Protein AF-A0A3L8GFG6-F1 (afdb_monomer_lite)

Sequence (132 aa):
MVEAVALVWIVEKALYGNVKKIEKASRSEFRSALYGNLFWTNFSDNRATKGKIIFAWFFTTFITLFGFSPLLIIDIISKTIGDKIGSEIFGFSILGIMPACAIIIIWQNNLIRFFRIARLYQQRKLKVTNSD

Secondary structure (DSSP, 8-state):
-HHHHHHHHHHHHHHHTT----PPPBHHHHHHHHHT-HHHHTSSS-S--HHHHHHHHHHHHHHHHHHTHHHHHHHHHHHHTTS-THHHHHHHHHHHHHHHHHHIIIIIT-HHHHHHHHHHHHTT-S--B---

Structure (mmCIF, N/CA/C/O backbone):
data_AF-A0A3L8GFG6-F1
#
_entry.id   AF-A0A3L8GFG6-F1
#
loop_
_atom_site.group_PDB
_atom_site.id
_atom_site.type_symbol
_atom_site.label_atom_id
_atom_site.label_alt_id
_atom_site.label_comp_id
_atom_site.label_asym_id
_atom_site.label_entity_id
_atom_site.label_seq_id
_atom_site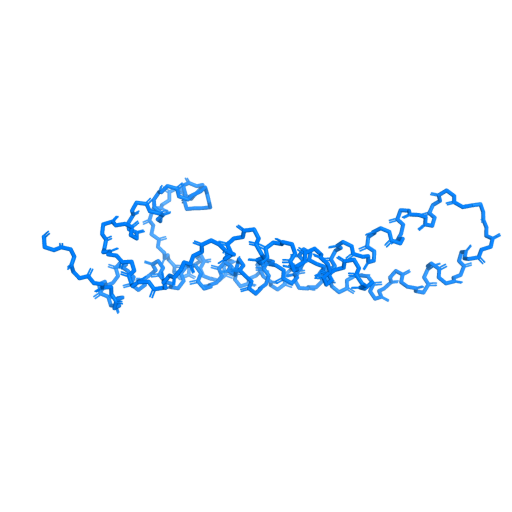.pdbx_PDB_ins_code
_atom_site.Cartn_x
_atom_site.Cartn_y
_atom_site.Cartn_z
_atom_site.occupancy
_atom_site.B_iso_or_equiv
_atom_site.auth_seq_id
_atom_site.auth_comp_id
_atom_site.auth_asym_id
_atom_site.auth_atom_id
_atom_site.pdbx_PDB_model_num
ATOM 1 N N . MET A 1 1 ? 4.280 -0.864 -20.413 1.00 61.41 1 MET A N 1
ATOM 2 C CA . MET A 1 1 ? 2.859 -0.783 -19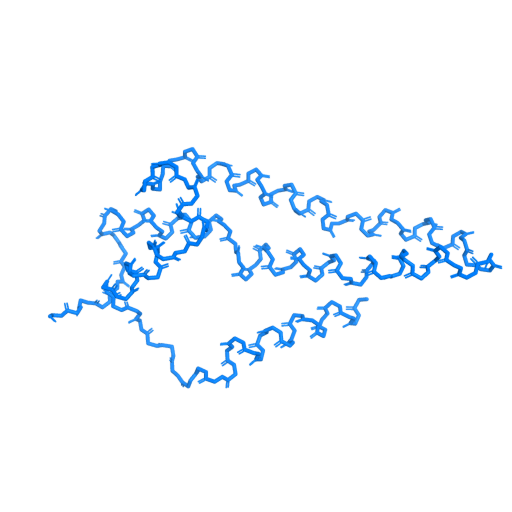.960 1.00 61.41 1 MET A CA 1
ATOM 3 C C . MET A 1 1 ? 2.223 -2.167 -19.866 1.00 61.41 1 MET A C 1
ATOM 5 O O . MET A 1 1 ? 1.507 -2.422 -18.903 1.00 61.41 1 MET A O 1
ATOM 9 N N . VAL A 1 2 ? 2.507 -3.072 -20.810 1.00 74.88 2 VAL A N 1
ATOM 10 C CA . VAL A 1 2 ? 2.092 -4.487 -20.747 1.00 74.88 2 VAL A CA 1
ATOM 11 C C . VAL A 1 2 ? 2.648 -5.184 -19.500 1.00 74.88 2 VAL A C 1
ATOM 13 O O . VAL A 1 2 ? 1.928 -5.935 -18.849 1.00 74.88 2 VAL A O 1
ATOM 16 N N . GLU A 1 3 ? 3.884 -4.871 -19.105 1.00 74.12 3 GLU A N 1
ATOM 17 C CA . GLU A 1 3 ? 4.529 -5.418 -17.906 1.00 74.12 3 GLU A CA 1
ATOM 18 C C . GLU A 1 3 ? 3.758 -5.053 -16.636 1.00 74.12 3 GLU A C 1
ATOM 20 O O . GLU A 1 3 ? 3.571 -5.892 -15.759 1.00 74.12 3 GLU A O 1
ATOM 25 N N . ALA A 1 4 ? 3.252 -3.819 -16.555 1.00 76.69 4 ALA A N 1
ATOM 26 C CA . ALA A 1 4 ? 2.481 -3.370 -15.405 1.00 76.69 4 ALA A CA 1
ATOM 27 C C . ALA A 1 4 ? 1.166 -4.139 -15.263 1.00 76.69 4 ALA A C 1
ATOM 29 O O . ALA A 1 4 ? 0.821 -4.585 -14.170 1.00 76.69 4 ALA A O 1
ATOM 30 N N . VAL A 1 5 ? 0.457 -4.338 -16.377 1.00 81.19 5 VAL A N 1
ATOM 31 C CA . VAL A 1 5 ? -0.789 -5.113 -16.405 1.00 81.19 5 VAL A CA 1
ATOM 32 C C . VAL A 1 5 ? -0.519 -6.580 -16.065 1.00 81.19 5 VAL A C 1
ATOM 34 O O . VAL A 1 5 ? -1.241 -7.157 -15.255 1.00 81.19 5 VAL A O 1
ATOM 37 N N . ALA A 1 6 ? 0.547 -7.168 -16.616 1.00 85.81 6 ALA A N 1
ATOM 38 C CA . ALA A 1 6 ? 0.937 -8.547 -16.334 1.00 85.81 6 ALA A CA 1
ATOM 39 C C . ALA A 1 6 ? 1.288 -8.758 -14.852 1.00 85.81 6 ALA A C 1
ATOM 41 O O . ALA A 1 6 ? 0.828 -9.725 -14.249 1.00 85.81 6 ALA A O 1
ATOM 42 N N . LEU A 1 7 ? 2.044 -7.840 -14.242 1.00 85.06 7 LEU A N 1
ATOM 43 C CA . LEU A 1 7 ? 2.390 -7.901 -12.819 1.00 85.06 7 LEU A CA 1
ATOM 44 C C . LEU A 1 7 ? 1.152 -7.794 -11.924 1.00 85.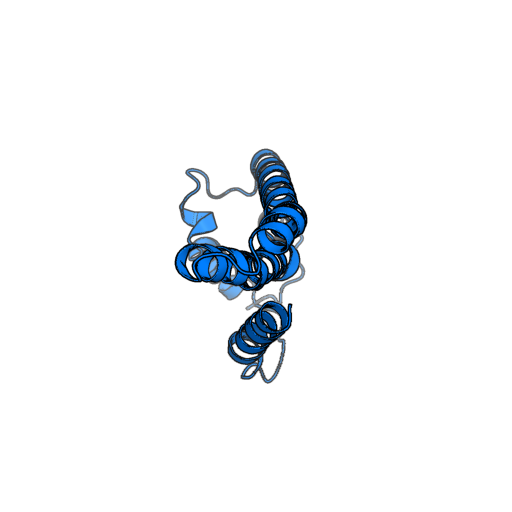06 7 LEU A C 1
ATOM 46 O O . LEU A 1 7 ? 0.980 -8.613 -11.023 1.00 85.06 7 LEU A O 1
ATOM 50 N N . VAL A 1 8 ? 0.264 -6.830 -12.194 1.00 85.31 8 VAL A N 1
ATOM 51 C CA . VAL A 1 8 ? -0.997 -6.682 -11.447 1.00 85.31 8 VAL A CA 1
ATOM 52 C C . VAL A 1 8 ? -1.851 -7.947 -11.574 1.00 85.31 8 VAL A C 1
ATOM 54 O O . VAL A 1 8 ? -2.369 -8.432 -10.570 1.00 85.31 8 VAL A O 1
ATOM 57 N N . TRP A 1 9 ? -1.937 -8.523 -12.775 1.00 88.69 9 TRP A N 1
ATOM 58 C CA . TRP A 1 9 ? -2.692 -9.750 -13.027 1.00 88.69 9 TRP A CA 1
ATOM 59 C C . TRP A 1 9 ? -2.116 -10.971 -12.301 1.00 88.69 9 TRP A C 1
ATOM 61 O O . TRP A 1 9 ? -2.868 -11.740 -11.702 1.00 88.69 9 TRP A O 1
ATOM 71 N N . ILE A 1 10 ? -0.790 -11.149 -12.304 1.00 88.81 10 ILE A N 1
ATOM 72 C CA . ILE A 1 10 ? -0.129 -12.237 -11.565 1.00 88.81 10 ILE A CA 1
ATOM 73 C C . ILE A 1 10 ? -0.432 -12.115 -10.072 1.00 88.81 10 ILE A C 1
ATOM 75 O O . ILE A 1 10 ? -0.781 -13.110 -9.439 1.00 88.81 10 ILE A O 1
ATOM 79 N N . VAL A 1 11 ? -0.334 -10.904 -9.518 1.00 86.94 11 VAL A N 1
ATOM 80 C CA . VAL A 1 11 ? -0.635 -10.642 -8.105 1.00 86.94 11 VAL A CA 1
ATOM 81 C C . VAL A 1 11 ? -2.098 -10.950 -7.795 1.00 86.94 11 VAL A C 1
ATOM 83 O O . VAL A 1 11 ? -2.381 -11.636 -6.814 1.00 86.94 11 VAL A O 1
ATOM 86 N N . GLU A 1 12 ? -3.027 -10.517 -8.645 1.00 85.69 12 GLU A N 1
ATOM 87 C CA . GLU A 1 12 ? -4.454 -10.798 -8.476 1.00 85.69 12 GLU A CA 1
ATOM 88 C C . GLU A 1 12 ? -4.740 -12.304 -8.512 1.00 85.69 12 GLU A C 1
ATOM 90 O O . GLU A 1 12 ? -5.417 -12.835 -7.631 1.00 85.69 12 GLU A O 1
ATOM 95 N N . LYS A 1 13 ? -4.159 -13.021 -9.477 1.00 89.12 13 LYS A N 1
ATOM 96 C CA . LYS A 1 13 ? -4.311 -14.472 -9.596 1.00 89.12 13 LYS A CA 1
ATOM 97 C C . LYS A 1 13 ? -3.673 -15.218 -8.424 1.00 89.12 13 LYS A C 1
ATOM 99 O O . LYS A 1 13 ? -4.251 -16.192 -7.949 1.00 89.12 13 LYS A O 1
ATOM 104 N N . ALA A 1 14 ? -2.519 -14.771 -7.937 1.00 86.88 14 ALA A N 1
ATOM 105 C CA . ALA A 1 14 ? -1.844 -15.378 -6.794 1.00 86.88 14 ALA A CA 1
ATOM 106 C C . ALA A 1 14 ? -2.626 -15.176 -5.486 1.00 86.88 14 ALA A C 1
ATOM 108 O O . ALA A 1 14 ? -2.760 -16.114 -4.702 1.00 86.88 14 ALA A O 1
ATOM 109 N N . LEU A 1 15 ? -3.164 -13.973 -5.261 1.00 81.81 15 LEU A N 1
ATOM 110 C CA . LEU A 1 15 ? -3.873 -13.624 -4.027 1.00 81.81 15 LEU A CA 1
ATOM 111 C C . LEU A 1 15 ? -5.317 -14.129 -4.005 1.00 81.81 15 LEU A C 1
ATOM 113 O O . LEU A 1 15 ? -5.781 -14.622 -2.979 1.00 81.81 15 LEU A O 1
ATOM 117 N N . TYR A 1 16 ? -6.036 -14.002 -5.120 1.00 80.88 16 TYR A N 1
ATOM 118 C CA . TYR A 1 16 ? -7.475 -14.264 -5.174 1.00 80.88 16 TYR A CA 1
ATOM 119 C C . TYR A 1 16 ? -7.840 -15.535 -5.939 1.00 80.88 16 TYR A C 1
ATOM 121 O O . TYR A 1 16 ? -8.952 -16.031 -5.775 1.00 80.88 16 TYR A O 1
ATOM 129 N N . GLY A 1 17 ? -6.921 -16.121 -6.713 1.00 82.38 17 GLY A N 1
ATOM 130 C CA . GLY A 1 17 ? -7.218 -17.277 -7.569 1.00 82.38 17 GLY A CA 1
ATOM 131 C C . GLY A 1 17 ? -7.689 -18.527 -6.820 1.00 82.38 17 GLY A C 1
ATOM 132 O O . GLY A 1 17 ? -8.402 -19.345 -7.393 1.00 82.38 17 GLY A O 1
ATOM 133 N N . ASN A 1 18 ? -7.348 -18.659 -5.534 1.00 79.75 18 ASN A N 1
ATOM 134 C CA . ASN A 1 18 ? -7.748 -19.794 -4.694 1.00 79.75 18 ASN A CA 1
ATOM 135 C C . ASN A 1 18 ? -8.868 -19.463 -3.690 1.00 79.75 18 ASN A C 1
ATOM 137 O O . ASN A 1 18 ? -9.305 -20.339 -2.940 1.00 79.75 18 ASN A O 1
ATOM 141 N N . VAL A 1 19 ? -9.362 -18.222 -3.661 1.00 75.19 19 VAL A N 1
ATOM 142 C CA . VAL A 1 19 ? -10.386 -17.788 -2.701 1.00 75.19 19 VAL A CA 1
ATOM 143 C C . VAL A 1 19 ? -11.773 -18.081 -3.279 1.00 75.19 19 VAL A C 1
ATOM 145 O O . VAL A 1 19 ? -12.353 -17.275 -3.999 1.00 75.19 19 VAL A O 1
ATOM 148 N N . LYS A 1 20 ? -12.319 -19.266 -2.974 1.00 65.00 20 LYS A N 1
ATOM 149 C CA . LYS A 1 20 ? -13.605 -19.742 -3.529 1.00 65.00 20 LYS A CA 1
ATOM 150 C C . LYS A 1 20 ? -14.842 -19.003 -2.996 1.00 65.00 20 LYS A C 1
ATOM 152 O O . LYS A 1 20 ? -15.879 -19.037 -3.654 1.00 65.00 20 LYS A O 1
ATOM 157 N N . LYS A 1 21 ? -14.764 -18.358 -1.823 1.00 62.03 21 LYS A N 1
ATOM 158 C CA . LYS A 1 21 ? -15.843 -17.541 -1.236 1.00 62.03 21 LYS A CA 1
ATOM 159 C C . LYS A 1 21 ? -15.261 -16.393 -0.410 1.00 62.03 21 LYS A C 1
ATOM 161 O O . LYS A 1 21 ? -14.386 -16.612 0.421 1.00 62.03 21 LYS A O 1
ATOM 166 N N . ILE A 1 22 ? -15.773 -15.181 -0.624 1.00 65.62 22 ILE A N 1
ATOM 167 C CA . ILE A 1 22 ? -15.478 -14.012 0.213 1.00 65.62 22 ILE A CA 1
ATOM 168 C C . ILE A 1 22 ? -16.440 -14.062 1.400 1.00 65.62 22 ILE A C 1
ATOM 170 O O . ILE A 1 22 ? -17.532 -13.496 1.359 1.00 65.62 22 ILE A O 1
ATOM 174 N N . GLU A 1 23 ? -16.066 -14.803 2.437 1.00 72.56 23 GLU A N 1
ATOM 175 C CA . GLU A 1 23 ? -16.788 -14.766 3.704 1.00 72.56 23 GLU A CA 1
ATOM 176 C C . GLU A 1 23 ? -16.355 -13.538 4.513 1.00 72.56 23 GLU A C 1
ATOM 178 O O . GLU A 1 23 ? -15.210 -13.082 4.435 1.00 72.56 23 GLU A O 1
ATOM 183 N N . LYS A 1 24 ? -17.288 -12.938 5.261 1.00 76.44 24 LYS A N 1
ATOM 184 C CA . LYS A 1 24 ? -16.937 -11.824 6.144 1.00 76.44 24 LYS A CA 1
ATOM 185 C C . LYS A 1 24 ? -16.039 -12.362 7.248 1.00 76.44 24 LYS A C 1
ATOM 187 O O . LYS A 1 24 ? -16.477 -13.213 8.013 1.00 76.44 24 LYS A O 1
ATOM 192 N N . ALA A 1 25 ? -14.834 -11.806 7.356 1.00 81.25 25 ALA A N 1
ATOM 193 C CA . ALA A 1 25 ? -13.920 -12.135 8.441 1.00 81.25 25 ALA A CA 1
ATOM 194 C C . ALA A 1 25 ? -14.615 -11.958 9.798 1.00 81.25 25 ALA A C 1
ATOM 196 O O . ALA A 1 25 ? -15.291 -10.944 10.041 1.00 81.25 25 ALA A O 1
ATOM 197 N N . SER A 1 26 ? -14.427 -12.936 10.678 1.00 86.81 26 SER A N 1
ATOM 198 C CA . SER A 1 26 ? -14.848 -12.815 12.066 1.00 86.81 26 SER A CA 1
ATOM 199 C C . SER A 1 26 ? -14.017 -11.759 12.791 1.00 86.81 26 SER A C 1
ATOM 201 O O . SER A 1 26 ? -12.945 -11.319 12.351 1.00 86.81 26 SER A O 1
ATOM 203 N N . ARG A 1 27 ? -14.511 -11.321 13.948 1.00 85.94 27 ARG A N 1
ATOM 204 C CA . ARG A 1 27 ? -13.818 -10.312 14.750 1.00 85.94 27 ARG A CA 1
ATOM 205 C C . ARG A 1 27 ? -12.441 -10.785 15.234 1.00 85.94 27 ARG A C 1
ATOM 207 O O . ARG A 1 27 ? -11.516 -9.971 15.285 1.00 85.94 27 ARG A O 1
ATOM 214 N N . SER A 1 28 ? -12.313 -12.057 15.609 1.00 87.81 28 SER A N 1
ATOM 215 C CA . SER A 1 28 ? -11.066 -12.660 16.096 1.00 87.81 28 SER A CA 1
ATOM 216 C C . SER A 1 28 ? -10.041 -12.816 14.970 1.00 87.81 28 SER A C 1
ATOM 218 O O . SER A 1 28 ? -8.891 -12.411 15.141 1.00 87.81 28 SER A O 1
ATOM 220 N N . GLU A 1 29 ? -10.464 -13.283 13.795 1.00 88.94 29 GLU A N 1
ATOM 221 C CA . GLU A 1 29 ? -9.617 -13.382 12.601 1.00 88.94 29 GLU A CA 1
ATOM 222 C C . GLU A 1 29 ? -9.130 -12.007 12.149 1.00 88.94 29 GLU A C 1
ATOM 224 O O . GLU A 1 29 ? -7.932 -11.810 11.942 1.00 88.94 29 GLU A O 1
ATOM 229 N N . PHE A 1 30 ? -10.029 -11.017 12.079 1.00 89.06 30 PHE A N 1
ATOM 230 C CA . PHE A 1 30 ? -9.647 -9.649 11.736 1.00 89.06 30 PHE A CA 1
ATOM 231 C C . PHE A 1 30 ? -8.652 -9.072 12.748 1.00 89.06 30 PHE A C 1
ATOM 233 O O . PHE A 1 30 ? -7.690 -8.405 12.367 1.00 89.06 30 PHE A O 1
ATOM 240 N N . ARG A 1 31 ? -8.854 -9.335 14.047 1.00 89.31 31 ARG A N 1
ATOM 241 C CA . ARG A 1 31 ? -7.907 -8.931 15.090 1.00 89.31 31 ARG A CA 1
ATOM 242 C C . ARG A 1 31 ? -6.541 -9.566 14.854 1.00 89.31 31 ARG A C 1
ATOM 244 O O . ARG A 1 31 ? -5.547 -8.849 14.873 1.00 89.31 31 ARG A O 1
ATOM 251 N N . SER A 1 32 ? -6.494 -10.876 14.642 1.00 90.19 32 SER A N 1
ATOM 252 C CA . SER A 1 32 ? -5.243 -11.596 14.408 1.00 90.19 32 SER A CA 1
ATOM 253 C C . SER A 1 32 ? -4.500 -11.027 13.196 1.00 90.19 32 SER A C 1
ATOM 255 O O . SER A 1 32 ? -3.334 -10.654 13.300 1.00 90.19 32 SER A O 1
ATOM 257 N N . ALA A 1 33 ? -5.212 -10.813 12.086 1.00 88.06 33 ALA A N 1
ATOM 258 C CA . ALA A 1 33 ? -4.656 -10.221 10.874 1.00 88.06 33 ALA A CA 1
ATOM 259 C C . ALA A 1 33 ? -4.158 -8.780 11.082 1.00 88.06 33 ALA A C 1
ATOM 261 O O . ALA A 1 33 ? -3.112 -8.408 10.556 1.00 88.06 33 ALA A O 1
ATOM 262 N N . LEU A 1 34 ? -4.880 -7.962 11.857 1.00 89.44 34 LEU A N 1
ATOM 263 C CA . LEU A 1 34 ? -4.488 -6.581 12.139 1.00 89.44 34 LEU A CA 1
ATOM 264 C C . LEU A 1 34 ? -3.216 -6.518 12.992 1.00 89.44 34 LEU A C 1
ATOM 266 O O . LEU A 1 34 ? -2.284 -5.799 12.647 1.00 89.44 34 LEU A O 1
ATOM 270 N N . TYR A 1 35 ? -3.181 -7.259 14.101 1.00 87.69 35 TYR A N 1
ATOM 271 C CA . TYR A 1 35 ? -2.066 -7.222 15.052 1.00 87.69 35 TYR A CA 1
ATOM 272 C C . TYR A 1 35 ? -0.853 -8.046 14.602 1.00 87.69 35 TYR A C 1
ATOM 274 O O . TYR A 1 35 ? 0.245 -7.793 15.084 1.00 87.69 35 TYR A O 1
ATOM 282 N N . GLY A 1 36 ? -1.029 -8.984 13.668 1.00 86.25 36 GLY A N 1
ATOM 283 C CA . GLY A 1 36 ? 0.065 -9.688 12.994 1.00 86.25 36 GLY A CA 1
ATOM 284 C C . GLY A 1 36 ? 0.645 -8.938 11.789 1.00 86.25 36 GLY A C 1
ATOM 285 O O . GLY A 1 36 ? 1.606 -9.403 11.184 1.00 86.25 36 GLY A O 1
ATOM 286 N N . ASN A 1 37 ? 0.078 -7.789 11.406 1.00 86.88 37 ASN A N 1
ATOM 287 C CA . ASN A 1 37 ? 0.539 -7.041 10.243 1.00 86.88 37 ASN A CA 1
ATOM 288 C C . ASN A 1 37 ? 1.803 -6.223 10.556 1.00 86.88 37 ASN A C 1
ATOM 290 O O . ASN A 1 37 ? 1.791 -5.404 11.475 1.00 86.88 37 ASN A O 1
ATOM 294 N N . LEU A 1 38 ? 2.851 -6.360 9.731 1.00 84.44 38 LEU A N 1
ATOM 295 C CA . LEU A 1 38 ? 4.105 -5.619 9.912 1.00 84.44 38 LEU A CA 1
ATOM 296 C C . LEU A 1 38 ? 3.917 -4.098 9.913 1.00 84.44 38 LEU A C 1
ATOM 298 O O . LEU A 1 38 ? 4.556 -3.411 10.703 1.00 84.44 38 LEU A O 1
ATOM 302 N N . PHE A 1 39 ? 3.046 -3.539 9.068 1.00 80.88 39 PHE A N 1
ATOM 303 C CA . PHE A 1 39 ? 2.802 -2.095 9.105 1.00 80.88 39 PHE A CA 1
ATOM 304 C C . PHE A 1 39 ? 2.220 -1.667 10.444 1.00 80.88 39 PHE A C 1
ATOM 306 O O . PHE A 1 39 ? 2.555 -0.595 10.927 1.00 80.88 39 PHE A O 1
ATOM 313 N N . TRP A 1 40 ? 1.358 -2.487 11.044 1.00 84.25 40 TRP A N 1
ATOM 314 C CA . TRP A 1 40 ? 0.731 -2.178 12.321 1.00 84.25 40 TRP A CA 1
ATOM 315 C C . TRP A 1 40 ? 1.711 -2.292 13.489 1.00 84.25 40 TRP A C 1
ATOM 317 O O . TRP A 1 40 ? 1.771 -1.380 14.310 1.00 84.25 40 TRP A O 1
ATOM 327 N N . THR A 1 41 ? 2.511 -3.361 13.529 1.00 84.31 41 THR A N 1
ATOM 328 C CA . THR A 1 41 ? 3.481 -3.613 14.607 1.00 84.31 41 THR A CA 1
ATOM 329 C C . THR A 1 41 ? 4.648 -2.629 14.619 1.00 84.31 41 THR A C 1
ATOM 331 O O . THR A 1 41 ? 5.228 -2.397 15.674 1.00 84.31 41 THR A O 1
ATOM 334 N N . ASN A 1 42 ? 4.977 -2.014 13.478 1.00 84.81 42 ASN A N 1
ATOM 335 C CA . ASN A 1 42 ? 6.004 -0.972 13.400 1.00 84.81 42 ASN A CA 1
ATOM 336 C C . ASN A 1 42 ? 5.593 0.350 14.075 1.00 84.81 42 ASN A C 1
ATOM 338 O O . ASN A 1 42 ? 6.444 1.203 14.324 1.00 84.81 42 ASN A O 1
ATOM 342 N N . PHE A 1 43 ? 4.310 0.554 14.392 1.00 80.69 43 PHE A N 1
ATOM 343 C CA . PHE A 1 43 ? 3.908 1.715 15.179 1.00 80.69 43 PHE A CA 1
ATOM 344 C C . PHE A 1 43 ? 4.044 1.430 16.672 1.00 80.69 43 PHE A C 1
ATOM 346 O O . PHE A 1 43 ? 3.509 0.454 17.184 1.00 80.69 43 PHE A O 1
ATOM 353 N N . SER A 1 44 ? 4.675 2.364 17.389 1.00 73.50 44 SER A N 1
ATOM 354 C CA . SER A 1 44 ? 4.808 2.310 18.853 1.00 73.50 44 SER A CA 1
ATOM 355 C C . SER A 1 44 ? 3.456 2.210 19.578 1.00 73.50 44 SER A C 1
ATOM 357 O O . SER A 1 44 ? 3.367 1.596 20.639 1.00 73.50 44 SER A O 1
ATOM 359 N N . ASP A 1 45 ? 2.388 2.767 18.995 1.00 79.75 45 ASP A N 1
ATOM 360 C CA . ASP A 1 45 ? 1.028 2.624 19.510 1.00 79.75 45 ASP A CA 1
ATOM 361 C C . ASP A 1 45 ? 0.193 1.689 18.622 1.00 79.75 45 ASP A C 1
ATOM 363 O O . ASP A 1 45 ? 0.217 1.760 17.394 1.00 79.75 45 ASP A O 1
ATOM 367 N N . ASN A 1 46 ? -0.609 0.832 19.249 1.00 79.06 46 ASN A N 1
ATOM 368 C CA . ASN A 1 46 ? -1.564 -0.033 18.560 1.00 79.06 46 ASN A CA 1
ATOM 369 C C . ASN A 1 46 ? -2.922 0.667 18.379 1.00 79.06 46 ASN A C 1
ATOM 371 O O . ASN A 1 46 ? -3.974 0.063 18.604 1.00 79.06 46 ASN A O 1
ATOM 375 N N . ARG A 1 47 ? -2.944 1.964 18.040 1.00 83.69 47 ARG A N 1
ATOM 376 C CA . ARG A 1 47 ? -4.178 2.731 17.799 1.00 83.69 47 ARG A CA 1
ATOM 377 C C . ARG A 1 47 ? -4.191 3.328 16.398 1.00 83.69 47 ARG A C 1
ATOM 379 O O . ARG A 1 47 ? -3.197 3.840 15.895 1.00 83.69 47 ARG A O 1
ATOM 386 N N . ALA A 1 48 ? -5.349 3.300 15.751 1.00 83.25 48 ALA A N 1
ATOM 387 C CA . ALA A 1 48 ? -5.554 3.963 14.470 1.00 83.25 48 ALA A CA 1
ATOM 388 C C . ALA A 1 48 ? -5.922 5.435 14.718 1.00 83.25 48 ALA A C 1
ATOM 390 O O . ALA A 1 48 ? -7.089 5.837 14.650 1.00 83.25 48 ALA A O 1
ATOM 391 N N . THR A 1 49 ? -4.919 6.239 15.079 1.00 86.94 49 THR A N 1
ATOM 392 C CA . THR A 1 49 ? -5.093 7.669 15.365 1.00 86.94 49 THR A CA 1
ATOM 393 C C . THR A 1 49 ? -5.380 8.472 14.091 1.00 86.94 49 THR A C 1
ATOM 395 O O . THR A 1 49 ? -5.088 8.043 12.973 1.00 86.94 49 THR A O 1
ATOM 398 N N . LYS A 1 50 ? -5.949 9.680 14.244 1.00 86.31 50 LYS A N 1
ATOM 399 C CA . LYS A 1 50 ? -6.131 10.614 13.115 1.00 86.31 50 LYS A CA 1
ATOM 400 C C . LYS A 1 50 ? -4.791 10.926 12.428 1.00 86.31 50 LYS A C 1
ATOM 402 O O . LYS A 1 50 ? -4.754 10.971 11.205 1.00 86.31 50 LYS A O 1
ATOM 407 N N . GLY A 1 51 ? -3.710 11.057 13.204 1.00 86.88 51 GLY A N 1
ATOM 408 C CA . GLY A 1 51 ? -2.359 11.306 12.695 1.00 86.88 51 GLY A CA 1
ATOM 409 C C . GLY A 1 51 ? -1.867 10.220 11.737 1.00 86.88 51 GLY A C 1
ATOM 410 O O . GLY A 1 51 ? -1.396 10.548 10.656 1.00 86.88 51 GLY A O 1
ATOM 411 N N . LYS A 1 52 ? -2.073 8.932 12.051 1.00 88.44 52 LYS A N 1
ATOM 412 C CA . LYS A 1 52 ? -1.693 7.828 11.145 1.00 88.44 52 LYS A CA 1
ATOM 413 C C . LYS A 1 52 ? -2.475 7.826 9.833 1.00 88.44 52 LYS A C 1
ATOM 415 O O . LYS A 1 52 ? -1.930 7.477 8.794 1.00 88.44 52 LYS A O 1
ATOM 420 N N . ILE A 1 53 ? -3.740 8.252 9.858 1.00 89.12 53 ILE A N 1
ATOM 421 C CA . ILE A 1 53 ? -4.548 8.398 8.637 1.00 89.12 53 ILE A CA 1
ATOM 422 C C . ILE A 1 53 ? -4.030 9.563 7.780 1.00 89.12 53 ILE A C 1
ATOM 424 O O . ILE A 1 53 ? -3.986 9.434 6.560 1.00 89.12 53 ILE A O 1
ATOM 428 N N . ILE A 1 54 ? -3.626 10.678 8.402 1.00 91.25 54 ILE A N 1
ATOM 429 C CA . ILE A 1 54 ? -3.005 11.818 7.704 1.00 91.25 54 ILE A CA 1
ATOM 430 C C . ILE A 1 54 ? -1.651 11.407 7.115 1.00 91.25 54 ILE A C 1
ATOM 432 O O . ILE A 1 54 ? -1.385 11.682 5.950 1.00 91.25 54 ILE A O 1
ATOM 436 N N . PHE A 1 55 ? -0.833 10.683 7.880 1.00 89.69 55 PHE A N 1
ATOM 437 C CA . PHE A 1 55 ? 0.421 10.108 7.398 1.00 89.69 55 PHE A CA 1
ATOM 438 C C . PHE A 1 55 ? 0.194 9.179 6.201 1.00 89.69 55 PHE A C 1
ATOM 440 O O . PHE A 1 55 ? 0.864 9.317 5.185 1.00 89.69 55 PHE A O 1
ATOM 447 N N . ALA A 1 56 ? -0.790 8.278 6.277 1.00 90.00 56 ALA A N 1
ATOM 448 C CA . ALA A 1 56 ? -1.134 7.397 5.166 1.00 90.00 56 ALA A CA 1
ATOM 449 C C . ALA A 1 56 ? -1.572 8.177 3.919 1.00 90.00 56 ALA A C 1
ATOM 451 O O . ALA A 1 56 ? -1.253 7.770 2.805 1.00 90.00 56 ALA A O 1
ATOM 452 N N . TRP A 1 57 ? -2.268 9.302 4.099 1.00 91.25 57 TRP A N 1
ATOM 453 C CA . TRP A 1 57 ? -2.595 10.224 3.014 1.00 91.25 57 TRP A CA 1
ATOM 454 C C . TRP A 1 57 ? -1.343 10.822 2.383 1.00 91.25 57 TRP A C 1
ATOM 456 O O . TRP A 1 57 ? -1.167 10.696 1.177 1.00 91.25 57 TRP A O 1
ATOM 466 N N . PHE A 1 58 ? -0.453 11.399 3.192 1.00 91.75 58 PHE A N 1
ATOM 467 C CA . PHE A 1 58 ? 0.813 11.953 2.713 1.00 91.75 58 PHE A CA 1
ATOM 468 C C . PHE A 1 58 ? 1.643 10.903 1.966 1.00 91.75 58 PHE A C 1
ATOM 470 O O . PHE A 1 58 ? 2.079 11.144 0.844 1.00 91.75 58 PHE A O 1
ATOM 477 N N . PHE A 1 59 ? 1.786 9.710 2.544 1.00 90.00 59 PHE A N 1
ATOM 478 C CA . PHE A 1 59 ? 2.515 8.601 1.940 1.00 90.00 59 PHE A CA 1
ATOM 479 C C . PHE A 1 59 ? 1.889 8.156 0.611 1.00 90.00 59 PHE A C 1
ATOM 481 O O . PHE A 1 59 ? 2.593 7.987 -0.377 1.00 90.00 59 PHE A O 1
ATOM 488 N N . THR A 1 60 ? 0.561 8.020 0.546 1.00 88.88 60 THR A N 1
ATOM 489 C CA . THR A 1 60 ? -0.132 7.615 -0.691 1.00 88.88 60 THR A CA 1
ATOM 490 C C . THR A 1 60 ? 0.006 8.678 -1.781 1.00 88.88 60 THR A C 1
ATOM 492 O O . THR A 1 60 ? 0.263 8.337 -2.936 1.00 88.88 60 THR A O 1
ATOM 495 N N . THR A 1 61 ? -0.106 9.963 -1.432 1.00 88.62 61 THR A N 1
ATOM 496 C CA . THR A 1 61 ? 0.130 11.072 -2.368 1.00 88.62 61 THR A CA 1
ATOM 497 C C . THR A 1 61 ? 1.568 11.063 -2.874 1.00 88.62 61 THR A C 1
ATOM 499 O O . THR A 1 61 ? 1.790 11.181 -4.074 1.00 88.62 61 THR A O 1
ATOM 502 N N . PHE A 1 62 ? 2.541 10.852 -1.985 1.00 89.69 62 PHE A N 1
ATOM 503 C CA . PHE A 1 62 ? 3.949 10.735 -2.352 1.00 89.69 62 PHE A CA 1
ATOM 504 C C . PHE A 1 62 ? 4.168 9.592 -3.353 1.00 89.69 62 PHE A C 1
ATOM 506 O O . PHE A 1 62 ? 4.666 9.828 -4.449 1.00 89.69 62 PHE A O 1
ATOM 513 N N . ILE A 1 63 ? 3.694 8.378 -3.053 1.00 88.38 63 ILE A N 1
ATOM 514 C CA . ILE A 1 63 ? 3.782 7.235 -3.977 1.00 88.38 63 ILE A CA 1
ATOM 515 C C . ILE A 1 63 ? 3.084 7.521 -5.307 1.00 88.38 63 ILE A C 1
ATOM 517 O O . ILE A 1 63 ? 3.586 7.117 -6.347 1.00 88.38 63 ILE A O 1
ATOM 521 N N . THR A 1 64 ? 1.961 8.237 -5.297 1.00 85.44 64 THR A N 1
ATOM 522 C CA . THR A 1 64 ? 1.261 8.626 -6.527 1.00 85.44 64 THR A CA 1
ATOM 523 C C . THR A 1 64 ? 2.137 9.525 -7.395 1.00 85.44 64 THR A C 1
ATOM 525 O O . THR A 1 64 ? 2.328 9.229 -8.570 1.00 85.44 64 THR A O 1
ATOM 528 N N . LEU A 1 65 ? 2.733 10.573 -6.818 1.00 84.56 65 LEU A N 1
ATOM 529 C CA . LEU A 1 65 ? 3.621 11.489 -7.542 1.00 84.56 65 LEU A CA 1
ATOM 530 C C . LEU A 1 65 ? 4.832 10.759 -8.143 1.00 84.56 65 LEU A C 1
ATOM 532 O O . LEU A 1 65 ? 5.148 10.955 -9.314 1.00 84.56 65 LEU A O 1
ATOM 536 N N . PHE A 1 66 ? 5.465 9.867 -7.378 1.00 82.56 66 PHE A N 1
ATOM 537 C CA . PHE A 1 66 ? 6.579 9.054 -7.877 1.00 82.56 66 PHE A CA 1
ATOM 538 C C . PHE A 1 66 ? 6.132 7.972 -8.867 1.00 82.56 66 PHE A C 1
ATOM 540 O O . PHE A 1 66 ? 6.855 7.669 -9.808 1.00 82.56 66 PHE A O 1
ATOM 547 N N . GLY A 1 67 ? 4.928 7.427 -8.714 1.00 79.62 67 GLY A N 1
ATOM 548 C CA . GLY A 1 67 ? 4.340 6.457 -9.636 1.00 79.62 67 GLY A CA 1
ATOM 549 C C . GLY A 1 67 ? 4.082 7.025 -11.032 1.00 79.62 67 GLY A C 1
ATOM 550 O O . GLY A 1 67 ? 4.084 6.268 -11.999 1.00 79.62 67 GLY A O 1
ATOM 551 N N . PHE A 1 68 ? 3.921 8.348 -11.146 1.00 73.88 68 PHE A N 1
ATOM 552 C CA . PHE A 1 68 ? 3.841 9.071 -12.419 1.00 73.88 68 PHE A CA 1
ATOM 553 C C . PHE A 1 68 ? 5.198 9.536 -12.959 1.00 73.88 68 PHE A C 1
ATOM 555 O O . PHE A 1 68 ? 5.258 10.006 -14.095 1.00 73.88 68 PHE A O 1
ATOM 562 N N . SER A 1 69 ? 6.299 9.361 -12.223 1.00 73.25 69 SER A N 1
ATOM 563 C CA . SER A 1 69 ? 7.626 9.725 -12.728 1.00 73.25 69 SER A CA 1
ATOM 564 C C . SER A 1 69 ? 8.066 8.986 -14.008 1.00 73.25 69 SER A C 1
ATOM 566 O O . SER A 1 69 ? 8.846 9.575 -14.755 1.00 73.25 69 SER A O 1
ATOM 568 N N . PRO A 1 70 ? 7.518 7.806 -14.388 1.00 72.50 70 PRO A N 1
ATOM 569 C CA . PRO A 1 70 ? 7.721 7.233 -15.716 1.00 72.50 70 PRO A CA 1
ATOM 570 C C . PRO A 1 70 ? 7.352 8.190 -16.854 1.00 72.50 70 PRO A C 1
ATOM 572 O O . PRO A 1 70 ? 8.061 8.234 -17.850 1.00 72.50 70 PRO A O 1
ATOM 575 N N . LEU A 1 71 ? 6.317 9.027 -16.693 1.00 72.12 71 LEU A N 1
ATOM 576 C CA . LEU A 1 71 ? 5.935 10.023 -17.705 1.00 72.12 71 LEU A CA 1
ATOM 577 C C . LEU A 1 71 ? 7.043 11.052 -17.963 1.00 72.12 71 LEU A C 1
ATOM 579 O O . LEU A 1 71 ? 7.184 11.533 -19.082 1.00 72.12 71 LEU A O 1
ATOM 583 N N . LEU A 1 72 ? 7.846 11.359 -16.942 1.00 68.56 72 LEU A N 1
ATOM 584 C CA . LEU A 1 72 ? 8.963 12.300 -17.034 1.00 68.56 72 LEU A CA 1
ATOM 585 C C . LEU A 1 72 ? 10.201 11.665 -17.687 1.00 68.56 72 LEU A C 1
ATOM 587 O O . LEU A 1 72 ? 11.026 12.368 -18.261 1.00 68.56 72 LEU A O 1
ATOM 591 N N . ILE A 1 73 ? 10.328 10.336 -17.614 1.00 70.56 73 ILE A N 1
ATOM 592 C CA . ILE A 1 73 ? 11.481 9.580 -18.127 1.00 70.56 73 ILE A CA 1
ATOM 593 C C . ILE A 1 73 ? 11.277 9.182 -19.601 1.00 70.56 73 ILE A C 1
ATOM 595 O O . ILE A 1 73 ? 12.254 8.944 -20.307 1.00 70.56 73 ILE A O 1
ATOM 599 N N . ILE A 1 74 ? 10.033 9.172 -20.103 1.00 74.06 74 ILE A N 1
ATOM 600 C CA . ILE A 1 74 ? 9.725 8.889 -21.518 1.00 74.06 74 ILE A CA 1
ATOM 601 C C . ILE A 1 74 ? 10.480 9.834 -22.463 1.00 74.06 74 ILE A C 1
ATOM 603 O O . ILE A 1 74 ? 11.061 9.360 -23.436 1.00 74.06 74 ILE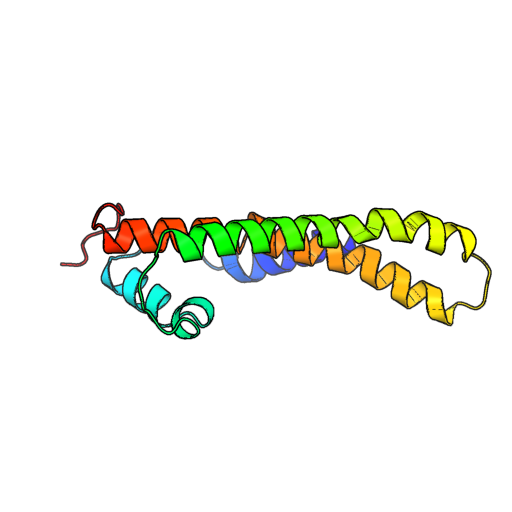 A O 1
ATOM 607 N N . ASP A 1 75 ? 10.520 11.140 -22.172 1.00 70.94 75 ASP A N 1
ATOM 608 C CA . ASP A 1 75 ? 11.230 12.119 -23.014 1.00 70.94 75 ASP A CA 1
ATOM 609 C C . ASP A 1 75 ? 12.741 11.834 -23.056 1.00 70.94 75 ASP A C 1
ATOM 611 O O . ASP A 1 75 ? 13.352 11.842 -24.123 1.00 70.94 75 ASP A O 1
ATOM 615 N N . ILE A 1 76 ? 13.328 11.483 -21.908 1.00 70.94 76 ILE A N 1
ATOM 616 C CA . ILE A 1 76 ? 14.749 11.133 -21.788 1.00 70.94 76 ILE A CA 1
ATOM 617 C C . ILE A 1 76 ? 15.057 9.880 -22.608 1.00 70.94 76 ILE A C 1
ATOM 619 O O . ILE A 1 76 ? 15.961 9.902 -23.435 1.00 70.94 76 ILE A O 1
ATOM 623 N N . ILE A 1 77 ? 14.270 8.816 -22.434 1.00 70.56 77 ILE A N 1
ATOM 624 C CA . ILE A 1 77 ? 14.447 7.564 -23.176 1.00 70.56 77 ILE A CA 1
ATOM 625 C C . ILE A 1 77 ? 14.290 7.805 -24.676 1.00 70.56 77 ILE A C 1
ATOM 627 O O . ILE A 1 77 ? 15.113 7.329 -25.449 1.00 70.56 77 ILE A O 1
ATOM 631 N N . SER A 1 78 ? 13.292 8.589 -25.094 1.00 72.06 78 SER A N 1
ATOM 632 C CA . SER A 1 78 ? 13.056 8.874 -26.514 1.00 72.06 78 SER A CA 1
ATOM 633 C C . SER A 1 78 ? 14.244 9.555 -27.201 1.00 72.06 78 SER A C 1
ATOM 635 O O . SER A 1 78 ? 14.487 9.311 -28.378 1.00 72.06 78 SER A O 1
ATOM 637 N N . LYS A 1 79 ? 15.011 10.358 -26.452 1.00 74.25 79 LYS A N 1
ATOM 638 C CA . LYS A 1 79 ? 16.220 11.043 -26.926 1.00 74.25 79 LYS A CA 1
ATOM 639 C C . LYS A 1 79 ? 17.465 10.163 -26.911 1.00 74.25 79 LYS A C 1
ATOM 641 O O . LYS A 1 79 ? 18.433 10.508 -27.575 1.00 74.25 79 LYS A O 1
ATOM 646 N N . THR A 1 80 ? 17.457 9.077 -26.142 1.00 70.06 80 THR A N 1
ATOM 647 C CA . THR A 1 80 ? 18.584 8.140 -26.045 1.00 70.06 80 THR A CA 1
ATOM 648 C C . THR A 1 80 ? 18.456 6.983 -27.036 1.00 70.06 80 THR A C 1
ATOM 650 O O . THR A 1 80 ? 19.474 6.403 -27.369 1.00 70.06 80 THR A O 1
ATOM 653 N N . ILE A 1 81 ? 17.257 6.699 -27.574 1.00 69.06 81 ILE A N 1
ATOM 654 C CA . ILE A 1 81 ? 17.030 5.647 -28.585 1.00 69.06 81 ILE A CA 1
ATOM 655 C C . ILE A 1 81 ? 18.050 5.765 -29.732 1.00 69.06 81 ILE A C 1
ATOM 657 O O . ILE A 1 81 ? 17.966 6.668 -30.565 1.00 69.06 81 ILE A O 1
ATOM 661 N N . GLY A 1 82 ? 18.994 4.820 -29.780 1.00 66.19 82 GLY A N 1
ATOM 662 C CA . GLY A 1 82 ? 20.059 4.754 -30.790 1.00 66.19 82 GLY A CA 1
ATOM 663 C C . GLY A 1 82 ? 21.480 4.926 -30.241 1.00 66.19 82 GLY A C 1
ATOM 664 O O . GLY A 1 82 ? 22.434 4.623 -30.959 1.00 66.19 82 GLY A O 1
ATOM 665 N N . ASP A 1 83 ? 21.629 5.342 -28.981 1.00 69.19 83 ASP A N 1
ATOM 666 C CA . ASP A 1 83 ? 22.903 5.339 -28.261 1.00 69.19 83 ASP A CA 1
ATOM 667 C C . ASP A 1 83 ? 23.216 3.940 -27.684 1.00 69.19 83 ASP A C 1
ATOM 669 O O . ASP A 1 83 ? 22.517 2.950 -27.910 1.00 69.19 83 ASP A O 1
ATOM 673 N N . LYS A 1 84 ? 24.349 3.790 -26.983 1.00 62.75 84 LYS A N 1
ATOM 674 C CA . LYS A 1 84 ? 24.755 2.497 -26.404 1.00 62.75 84 LYS A CA 1
ATOM 675 C C . LYS A 1 84 ? 23.657 1.951 -25.471 1.00 62.75 84 LYS A C 1
ATOM 677 O O . LYS A 1 84 ? 23.464 2.475 -24.379 1.00 62.75 84 LYS A O 1
ATOM 682 N N . ILE A 1 85 ? 23.079 0.809 -25.859 1.00 61.41 85 ILE A N 1
ATOM 683 C CA . ILE A 1 85 ? 21.966 0.022 -25.266 1.00 61.41 85 ILE A CA 1
ATOM 684 C C . ILE A 1 85 ? 22.011 -0.208 -23.729 1.00 61.41 85 ILE A C 1
ATOM 686 O O . ILE A 1 85 ? 21.046 -0.678 -23.132 1.00 61.41 85 ILE A O 1
ATOM 690 N N . GLY A 1 86 ? 23.099 0.129 -23.036 1.00 65.19 86 GLY A N 1
ATOM 691 C CA . GLY A 1 86 ? 23.278 -0.169 -21.612 1.00 65.19 86 GLY A CA 1
ATOM 692 C C . GLY A 1 86 ? 22.333 0.580 -20.661 1.00 65.19 86 GLY A C 1
ATOM 693 O O . GLY A 1 86 ? 21.757 -0.037 -19.767 1.00 65.19 86 GLY A O 1
ATOM 694 N N . SER A 1 87 ? 22.165 1.897 -20.818 1.00 67.88 87 SER A N 1
ATOM 695 C CA . SER A 1 87 ? 21.387 2.730 -19.877 1.00 67.88 87 SER A CA 1
ATOM 696 C C . SER A 1 87 ? 19.880 2.721 -20.156 1.00 67.88 87 SER A C 1
ATOM 698 O O . SER A 1 87 ? 19.075 2.875 -19.236 1.00 67.88 87 SER A O 1
ATOM 700 N N . GLU A 1 88 ? 19.487 2.490 -21.407 1.00 69.38 88 GLU A N 1
ATOM 701 C CA . GLU A 1 88 ? 18.090 2.479 -21.845 1.00 69.38 88 GLU A CA 1
ATOM 702 C C . GLU A 1 88 ? 17.297 1.319 -21.238 1.00 69.38 88 GLU A C 1
ATOM 704 O O . GLU A 1 88 ? 16.167 1.512 -20.792 1.00 69.38 88 GLU A O 1
ATOM 709 N N . ILE A 1 89 ? 17.901 0.127 -21.146 1.00 72.62 89 ILE A N 1
ATOM 710 C CA . ILE A 1 89 ? 17.265 -1.074 -20.574 1.00 72.62 89 ILE A CA 1
ATOM 711 C C . ILE A 1 89 ? 16.798 -0.817 -19.134 1.00 72.62 89 ILE A C 1
ATOM 713 O O . ILE A 1 89 ? 15.705 -1.233 -18.736 1.00 72.62 89 ILE A O 1
ATOM 717 N N . PHE A 1 90 ? 17.603 -0.095 -18.352 1.00 72.56 90 PHE A N 1
ATOM 718 C CA . PHE A 1 90 ? 17.246 0.282 -16.988 1.00 72.56 90 PHE A CA 1
ATOM 719 C C . PHE A 1 90 ? 16.069 1.270 -16.964 1.00 72.56 90 PHE A C 1
ATOM 721 O O . PHE A 1 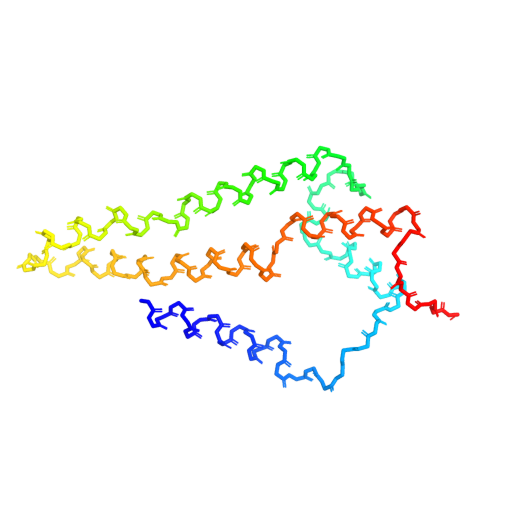90 ? 15.117 1.079 -16.205 1.00 72.56 90 PHE A O 1
ATOM 728 N N . GLY A 1 91 ? 16.083 2.275 -17.846 1.00 74.38 91 GLY A N 1
ATOM 729 C CA . GLY A 1 91 ? 14.977 3.221 -18.008 1.00 74.38 91 GLY A CA 1
ATOM 730 C C . GLY A 1 91 ? 13.664 2.538 -18.402 1.00 74.38 91 GLY A C 1
ATOM 731 O O . GLY A 1 91 ? 12.637 2.757 -17.758 1.00 74.38 91 GLY A O 1
ATOM 732 N N . PHE A 1 92 ? 13.698 1.647 -19.397 1.00 75.12 92 PHE A N 1
ATOM 733 C CA . PHE A 1 92 ? 12.534 0.869 -19.830 1.00 75.12 92 PHE A CA 1
ATOM 734 C C . PHE A 1 92 ? 11.982 -0.029 -18.715 1.00 75.12 92 PHE A C 1
ATOM 736 O O . PHE A 1 92 ? 10.766 -0.125 -18.540 1.00 75.12 92 PHE A O 1
ATOM 743 N N . SER A 1 93 ? 12.857 -0.628 -17.904 1.00 77.69 93 SER A N 1
ATOM 744 C CA . SER A 1 93 ? 12.444 -1.445 -16.755 1.00 77.69 93 SER A CA 1
ATOM 745 C C . SER A 1 93 ? 11.680 -0.618 -15.714 1.00 77.69 93 SER A C 1
ATOM 747 O O . SER A 1 93 ? 10.637 -1.050 -15.216 1.00 77.69 93 SER A O 1
ATOM 749 N N . ILE A 1 94 ? 12.142 0.605 -15.427 1.00 78.25 94 ILE A N 1
ATOM 750 C CA . ILE A 1 94 ? 11.449 1.543 -14.532 1.00 78.25 94 ILE A CA 1
ATOM 751 C C . ILE A 1 94 ? 10.095 1.966 -15.118 1.00 78.25 94 ILE A C 1
ATOM 753 O O . ILE A 1 94 ? 9.105 1.996 -14.381 1.00 78.25 94 ILE A O 1
ATOM 757 N N . LEU A 1 95 ? 10.020 2.228 -16.431 1.00 80.00 95 LEU A N 1
ATOM 758 C CA . LEU A 1 95 ? 8.760 2.559 -17.111 1.00 80.00 95 LEU A CA 1
ATOM 759 C C . LEU A 1 95 ? 7.702 1.455 -16.976 1.00 80.00 95 LEU A C 1
ATOM 761 O O . LEU A 1 95 ? 6.510 1.753 -16.918 1.00 80.00 95 LEU A O 1
ATOM 765 N N . GLY A 1 96 ? 8.116 0.187 -16.953 1.00 75.56 96 GLY A N 1
ATOM 766 C CA . GLY A 1 96 ? 7.212 -0.956 -16.816 1.00 75.56 96 GLY A CA 1
ATOM 767 C C . GLY A 1 96 ? 6.816 -1.255 -15.369 1.00 75.56 96 GLY A C 1
ATOM 768 O O . GLY A 1 96 ? 5.633 -1.411 -15.068 1.00 75.56 96 GLY A O 1
ATOM 769 N N . ILE A 1 97 ? 7.793 -1.332 -14.463 1.00 81.94 97 ILE A N 1
ATOM 770 C CA . ILE A 1 97 ? 7.595 -1.846 -13.097 1.00 81.94 97 ILE A CA 1
ATOM 771 C C . ILE A 1 97 ? 6.988 -0.785 -12.176 1.00 81.94 97 ILE A C 1
ATOM 773 O O . ILE A 1 97 ? 6.109 -1.087 -11.367 1.00 81.94 97 ILE A O 1
ATOM 777 N N . MET A 1 98 ? 7.429 0.469 -12.289 1.00 83.56 98 MET A N 1
ATOM 778 C CA . MET A 1 98 ? 7.050 1.504 -11.329 1.00 83.56 98 MET A CA 1
ATOM 779 C C . MET A 1 98 ? 5.555 1.865 -11.363 1.00 83.56 98 MET A C 1
ATOM 781 O O . MET A 1 98 ? 4.964 1.960 -10.282 1.00 83.56 98 MET A O 1
ATOM 785 N N . PRO A 1 99 ? 4.890 1.960 -12.535 1.00 81.12 99 PRO A N 1
ATOM 786 C CA . PRO A 1 99 ? 3.436 2.094 -12.582 1.00 81.12 99 PRO A CA 1
ATOM 787 C C . PRO A 1 99 ? 2.713 0.908 -11.935 1.00 81.12 99 PRO A C 1
ATOM 789 O O . PRO A 1 99 ? 1.716 1.103 -11.245 1.00 81.12 99 PRO A O 1
ATOM 792 N N . ALA A 1 100 ? 3.225 -0.315 -12.110 1.00 83.12 100 ALA A N 1
ATOM 793 C CA . ALA A 1 100 ? 2.642 -1.526 -11.531 1.00 83.12 100 ALA A CA 1
ATOM 794 C C . ALA A 1 100 ? 2.663 -1.474 -9.997 1.00 83.12 100 ALA A C 1
ATOM 796 O O . ALA A 1 100 ? 1.636 -1.659 -9.341 1.00 83.12 100 ALA A O 1
ATOM 797 N N . CYS A 1 101 ? 3.827 -1.149 -9.427 1.00 83.38 101 CYS A N 1
ATOM 798 C CA . CYS A 1 101 ? 4.005 -0.986 -7.988 1.00 83.38 101 CYS A CA 1
ATOM 799 C C . CYS A 1 101 ? 3.109 0.127 -7.434 1.00 83.38 101 CYS A C 1
ATOM 801 O O . CYS A 1 101 ? 2.459 -0.062 -6.405 1.00 83.38 101 CYS A O 1
ATOM 803 N N . ALA A 1 102 ? 3.026 1.265 -8.132 1.00 85.56 102 ALA A N 1
ATOM 804 C CA . ALA A 1 102 ? 2.157 2.367 -7.739 1.00 85.56 102 ALA A CA 1
ATOM 805 C C . ALA A 1 102 ? 0.682 1.941 -7.727 1.00 85.56 102 ALA A C 1
ATOM 807 O O . ALA A 1 102 ? -0.009 2.183 -6.740 1.00 85.56 102 ALA A O 1
ATOM 808 N N . ILE A 1 103 ? 0.208 1.239 -8.764 1.00 84.31 103 ILE A N 1
ATOM 809 C CA . ILE A 1 103 ? -1.168 0.727 -8.825 1.00 84.31 103 ILE A CA 1
ATOM 810 C C . ILE A 1 103 ? -1.452 -0.214 -7.648 1.00 84.31 103 ILE A C 1
ATOM 812 O O . ILE A 1 103 ? -2.459 -0.048 -6.959 1.00 84.31 103 ILE A O 1
ATOM 816 N N . ILE A 1 104 ? -0.559 -1.167 -7.371 1.00 85.00 104 ILE A N 1
ATOM 817 C CA . ILE A 1 104 ? -0.737 -2.120 -6.268 1.00 85.00 104 ILE A CA 1
ATOM 818 C C . ILE A 1 104 ? -0.786 -1.389 -4.921 1.00 85.00 104 ILE A C 1
ATOM 820 O O . ILE A 1 104 ? -1.679 -1.656 -4.120 1.00 85.00 104 ILE A O 1
ATOM 824 N N . ILE A 1 105 ? 0.119 -0.443 -4.663 1.00 85.00 105 ILE A N 1
ATOM 825 C CA . ILE A 1 105 ? 0.176 0.284 -3.384 1.00 85.00 105 ILE A CA 1
ATOM 826 C C . ILE A 1 105 ? -1.024 1.230 -3.218 1.00 85.00 105 ILE A C 1
ATOM 828 O O . ILE A 1 105 ? -1.598 1.317 -2.133 1.00 85.00 105 ILE A O 1
ATOM 832 N N . ILE A 1 106 ? -1.433 1.927 -4.280 1.00 86.06 106 ILE A N 1
ATOM 833 C CA . ILE A 1 106 ? -2.522 2.914 -4.227 1.00 86.06 106 ILE A CA 1
ATOM 834 C C . ILE A 1 106 ? -3.888 2.233 -4.156 1.00 86.06 106 ILE A C 1
ATOM 836 O O . ILE A 1 106 ? -4.766 2.728 -3.451 1.00 86.06 106 ILE A O 1
ATOM 840 N N . TRP A 1 107 ? -4.092 1.116 -4.856 1.00 82.50 107 TRP A N 1
ATOM 841 C CA . TRP A 1 107 ? -5.414 0.497 -4.982 1.00 82.50 107 TRP A CA 1
ATOM 842 C C . TRP A 1 107 ? -5.562 -0.762 -4.130 1.00 82.50 107 TRP A C 1
ATOM 844 O O . TRP A 1 107 ? -6.457 -0.821 -3.283 1.00 82.50 107 TRP A O 1
ATOM 854 N N . GLN A 1 108 ? -4.690 -1.757 -4.317 1.00 79.31 108 GLN A N 1
ATOM 855 C CA . GLN A 1 108 ? -4.814 -3.056 -3.643 1.00 79.31 108 GLN A CA 1
ATOM 856 C C . GLN A 1 108 ? -4.381 -2.982 -2.169 1.00 79.31 108 GLN A C 1
ATOM 858 O O . GLN A 1 108 ? -5.117 -3.411 -1.284 1.00 79.31 108 GLN A O 1
ATOM 863 N N . ASN A 1 109 ? -3.235 -2.359 -1.891 1.00 84.50 109 ASN A N 1
ATOM 864 C CA . ASN A 1 109 ? -2.627 -2.233 -0.562 1.00 84.50 109 ASN A CA 1
ATOM 865 C C . ASN A 1 109 ? -2.713 -0.801 -0.014 1.00 84.50 109 ASN A C 1
ATOM 867 O O . ASN A 1 109 ? -1.774 -0.280 0.591 1.00 84.50 109 ASN A O 1
ATOM 871 N N . ASN A 1 110 ? -3.867 -0.159 -0.212 1.00 88.69 110 ASN A N 1
ATOM 872 C CA . ASN A 1 110 ? -4.068 1.225 0.193 1.00 88.69 110 ASN A CA 1
ATOM 873 C C . ASN A 1 110 ? -3.993 1.392 1.725 1.00 88.69 110 ASN A C 1
ATOM 875 O O . ASN A 1 110 ? -4.901 1.001 2.470 1.00 88.69 110 ASN A O 1
ATOM 879 N N . LEU A 1 111 ? -2.932 2.056 2.189 1.00 87.31 111 LEU A N 1
ATOM 880 C CA . LEU A 1 111 ? -2.683 2.337 3.606 1.00 87.31 111 LEU A CA 1
ATOM 881 C C . LEU A 1 111 ? -3.808 3.155 4.259 1.00 87.31 111 LEU A C 1
ATOM 883 O O . LEU A 1 111 ? -4.172 2.906 5.410 1.00 87.31 111 LEU A O 1
ATOM 887 N N . ILE A 1 112 ? -4.417 4.101 3.537 1.00 90.19 112 ILE A N 1
ATOM 888 C CA . ILE A 1 112 ? -5.525 4.920 4.059 1.00 90.19 112 ILE A CA 1
ATOM 889 C C . ILE A 1 112 ? -6.725 4.023 4.388 1.00 90.19 112 ILE A C 1
ATOM 891 O O . ILE A 1 112 ? -7.331 4.158 5.456 1.00 90.19 112 ILE A O 1
ATOM 895 N N . ARG A 1 113 ? -7.065 3.089 3.490 1.00 90.06 113 ARG A N 1
ATOM 896 C CA . ARG A 1 113 ? -8.149 2.117 3.687 1.00 90.06 113 ARG A CA 1
ATOM 897 C C . ARG A 1 113 ? -7.855 1.219 4.882 1.00 90.06 113 ARG A C 1
ATOM 899 O O . ARG A 1 113 ? -8.729 1.060 5.733 1.00 90.06 113 ARG A O 1
ATOM 906 N N . PHE A 1 114 ? -6.630 0.709 4.982 1.00 89.75 114 PHE A N 1
ATOM 907 C CA . PHE A 1 114 ? -6.187 -0.106 6.110 1.00 89.75 114 PHE A CA 1
ATOM 908 C C . PHE A 1 114 ? -6.407 0.607 7.456 1.00 89.75 114 PHE A C 1
ATOM 910 O O . PHE A 1 114 ? -7.143 0.103 8.308 1.00 89.75 114 PHE A O 1
ATOM 917 N N . PHE A 1 115 ? -5.887 1.830 7.631 1.00 90.62 115 PHE A N 1
ATOM 918 C CA . PHE A 1 115 ? -6.055 2.569 8.890 1.00 90.62 115 PHE A CA 1
ATOM 919 C C . PHE A 1 115 ? -7.503 2.973 9.177 1.00 90.62 115 PHE A C 1
ATOM 921 O O . PHE A 1 115 ? -7.918 2.988 10.338 1.00 90.62 115 PHE A O 1
ATOM 928 N N . ARG A 1 116 ? -8.304 3.285 8.149 1.00 90.81 116 ARG A N 1
ATOM 929 C CA . ARG A 1 116 ? -9.738 3.566 8.327 1.00 90.81 116 ARG A CA 1
ATOM 930 C C . ARG A 1 116 ? -10.485 2.344 8.862 1.00 90.81 116 ARG A C 1
ATOM 932 O O . ARG A 1 116 ? -11.265 2.488 9.802 1.00 90.81 116 ARG A O 1
ATOM 939 N N . ILE A 1 117 ? -10.225 1.156 8.316 1.00 90.62 117 ILE A N 1
ATOM 940 C CA . ILE A 1 117 ? -10.849 -0.093 8.778 1.00 90.62 117 ILE A CA 1
ATOM 941 C C . ILE A 1 117 ? -10.370 -0.435 10.192 1.00 90.62 117 ILE A C 1
ATOM 943 O O . ILE A 1 117 ? -11.200 -0.709 11.059 1.00 90.62 117 ILE A O 1
ATOM 947 N N . ALA A 1 118 ? -9.066 -0.332 10.465 1.00 90.81 118 ALA A N 1
ATOM 948 C CA . ALA A 1 118 ? -8.514 -0.537 11.804 1.00 90.81 118 ALA A CA 1
ATOM 949 C C . ALA A 1 118 ? -9.172 0.393 12.839 1.00 90.81 118 ALA A C 1
ATOM 951 O O . ALA A 1 118 ? -9.536 -0.032 13.937 1.00 90.81 118 ALA A O 1
ATOM 952 N N . ARG A 1 119 ? -9.424 1.655 12.471 1.00 91.31 119 ARG A N 1
ATOM 953 C CA . ARG A 1 119 ? -10.139 2.610 13.323 1.00 91.31 119 ARG A CA 1
ATOM 954 C C . ARG A 1 119 ? -11.596 2.220 13.557 1.00 91.31 119 ARG A C 1
ATOM 956 O O . ARG A 1 119 ? -12.060 2.297 14.693 1.00 91.31 119 ARG A O 1
ATOM 963 N N . LEU A 1 120 ? -12.321 1.800 12.520 1.00 91.12 120 LEU A N 1
ATOM 964 C CA . LEU A 1 120 ? -13.705 1.326 12.658 1.00 91.12 120 LEU A CA 1
ATOM 965 C C . LEU A 1 120 ? -13.792 0.091 13.561 1.00 91.12 120 LEU A C 1
ATOM 967 O O . LEU A 1 120 ? -14.700 0.004 14.389 1.00 91.12 120 LEU A O 1
ATOM 971 N N . TYR A 1 121 ? -12.826 -0.822 13.445 1.00 90.19 121 TYR A N 1
ATOM 972 C CA . TYR A 1 121 ? -12.704 -1.987 14.315 1.00 90.19 121 TYR A CA 1
ATOM 973 C C . TYR A 1 121 ? -12.515 -1.578 15.783 1.00 90.19 121 TYR A C 1
ATOM 975 O O . TYR A 1 121 ? -13.253 -2.035 16.657 1.00 90.19 121 TYR A O 1
ATOM 983 N N . GLN A 1 122 ? -11.591 -0.652 16.055 1.00 88.50 122 GLN A N 1
ATOM 984 C CA . GLN A 1 122 ? -11.338 -0.145 17.410 1.00 88.50 122 GLN A CA 1
ATOM 985 C C . GLN A 1 122 ? -12.545 0.580 18.010 1.00 88.50 122 GLN A C 1
ATOM 987 O O . GLN A 1 122 ? -12.810 0.459 19.203 1.00 88.50 122 GLN A O 1
ATOM 992 N N . GLN A 1 123 ? -13.319 1.281 17.181 1.00 91.06 123 GLN A N 1
ATOM 993 C CA . GLN A 1 123 ? -14.557 1.949 17.589 1.00 91.06 123 GLN A CA 1
ATOM 994 C C . GLN A 1 123 ? -15.757 0.997 17.728 1.00 91.06 123 GLN A C 1
ATOM 996 O O . GLN A 1 123 ? -16.850 1.465 18.030 1.00 91.06 123 GLN A O 1
ATOM 1001 N N . ARG A 1 124 ? -15.583 -0.315 17.495 1.00 87.31 124 ARG A N 1
ATOM 1002 C CA . ARG A 1 124 ? -16.664 -1.322 17.439 1.00 87.31 124 ARG A CA 1
ATOM 1003 C C . ARG A 1 124 ? -17.760 -1.002 16.409 1.00 87.31 124 ARG A C 1
ATOM 1005 O O . ARG A 1 124 ? -18.890 -1.447 16.548 1.00 87.31 124 ARG A O 1
ATOM 1012 N N . LYS A 1 125 ? -17.422 -0.232 15.371 1.00 87.00 125 LYS A N 1
ATOM 1013 C CA . LYS A 1 125 ? -18.336 0.170 14.285 1.00 87.00 125 LYS A CA 1
ATOM 1014 C C . LYS A 1 125 ? -18.172 -0.675 13.022 1.00 87.00 125 LYS A C 1
ATOM 1016 O O . LYS A 1 125 ? -18.887 -0.467 12.045 1.00 87.00 125 LYS A O 1
ATOM 1021 N N . LEU A 1 126 ? -17.199 -1.586 13.007 1.00 85.75 126 LEU A N 1
ATOM 1022 C CA . LEU A 1 126 ? -16.956 -2.460 11.868 1.00 85.75 126 LEU A CA 1
ATOM 1023 C C . LEU A 1 126 ? -18.006 -3.579 11.826 1.00 85.75 126 LEU A C 1
ATOM 1025 O O . LEU A 1 126 ? -18.193 -4.288 12.810 1.00 85.75 126 LEU A O 1
ATOM 1029 N N . LYS A 1 127 ? -18.664 -3.748 10.674 1.00 80.06 127 LYS A N 1
ATOM 1030 C CA . LYS A 1 127 ? -19.618 -4.838 10.426 1.00 80.06 127 LYS A CA 1
ATOM 1031 C C . LYS A 1 127 ? -18.860 -6.137 10.120 1.00 80.06 127 LYS A C 1
ATOM 1033 O O . LYS A 1 127 ? -18.676 -6.476 8.953 1.00 80.06 127 LYS A O 1
ATOM 1038 N N . VAL A 1 128 ? -18.397 -6.819 11.161 1.00 78.06 128 VAL A N 1
ATOM 1039 C CA . VAL A 1 128 ? -17.817 -8.174 11.101 1.00 78.06 128 VAL A CA 1
ATOM 1040 C C . VAL A 1 128 ? -18.820 -9.195 11.620 1.00 78.06 128 VAL A C 1
ATOM 1042 O O . VAL A 1 128 ? -19.726 -8.838 12.373 1.00 78.06 128 VAL A O 1
ATOM 1045 N N . THR A 1 129 ? -18.667 -10.451 11.214 1.00 75.25 129 THR A N 1
ATOM 1046 C CA . THR A 1 129 ? -19.424 -11.551 11.815 1.00 75.25 129 THR A CA 1
ATOM 1047 C C . THR A 1 129 ? -18.963 -11.701 13.267 1.00 75.25 129 THR A C 1
ATOM 1049 O O . THR A 1 129 ? -17.757 -11.702 13.543 1.00 75.25 129 THR A O 1
ATOM 1052 N N . ASN A 1 130 ? -19.906 -11.760 14.208 1.00 66.62 130 ASN A N 1
ATOM 1053 C CA . ASN A 1 130 ? -19.578 -12.138 15.577 1.00 66.62 130 ASN A CA 1
ATOM 1054 C C . ASN A 1 130 ? -19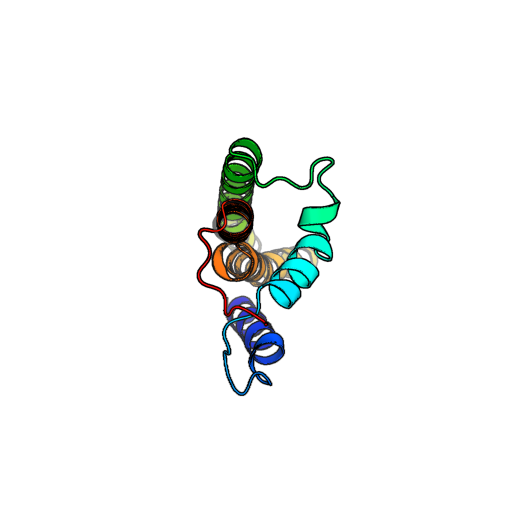.235 -13.628 15.539 1.00 66.62 130 ASN A C 1
ATOM 1056 O O . ASN A 1 130 ? -20.075 -14.439 15.171 1.00 66.62 130 ASN A O 1
ATOM 1060 N N . SER A 1 131 ? -17.978 -13.964 15.815 1.00 60.53 131 SER A N 1
ATOM 1061 C CA . SER A 1 131 ? -17.626 -15.321 16.213 1.00 60.53 131 SER A CA 1
ATOM 1062 C C . SER A 1 131 ? -18.064 -15.449 17.667 1.00 60.53 131 SER A C 1
ATOM 1064 O O . SER A 1 131 ? -17.442 -14.804 18.521 1.00 60.53 131 SER A O 1
ATOM 1066 N N . ASP A 1 132 ? -19.168 -16.155 17.894 1.00 50.44 132 ASP A N 1
ATOM 1067 C CA . ASP A 1 132 ? -19.582 -16.615 19.223 1.00 50.44 132 ASP A CA 1
ATOM 1068 C C . ASP A 1 132 ? -18.471 -17.447 19.887 1.00 50.44 132 ASP A C 1
ATOM 1070 O O . ASP A 1 132 ? -17.743 -18.162 19.154 1.00 50.44 132 ASP A O 1
#

pLDDT: mean 80.96, std 8.61, range [50.44, 91.75]

Foldseek 3Di:
DVLLVVLLVVVCCVPCVPPPDDAFDALVRVVCCQCVDPVQVPDPDNALDPVQLVVLVVVLVVLVVQLCCLVVCVVVLVVCVPPDPPVNVVSVVCNNVSVNVNCCDVPVVRSNVSSVQSNCSVVVNDPGDHPD

Organism: Streptococcus iniae (NCBI:txid1346)

Radius of gyration: 19.44 Å; chains: 1; bounding box: 44×32×50 Å